Protein AF-A0A959ERU2-F1 (afdb_monomer_lite)

Secondary structure (DSSP, 8-state):
-HHHHHHHHHHHHHHHHHHHHHHHHHH-TTTTTTS-HHHHHHHTHHHHHHHHHHHHHHHHHHTT-HHHHHHHHHHHHHHHHHHHHHHHHHHHHHHHH----

Structure (mmCIF, N/CA/C/O backbone):
data_AF-A0A959ERU2-F1
#
_entry.id   AF-A0A959ERU2-F1
#
loop_
_atom_site.group_PDB
_atom_site.id
_atom_site.type_symbol
_atom_site.label_atom_id
_atom_site.label_alt_id
_atom_site.label_comp_id
_atom_site.label_asym_id
_atom_site.label_entity_id
_atom_site.label_seq_id
_atom_site.pdbx_PDB_ins_code
_atom_site.Cartn_x
_atom_site.Cartn_y
_atom_site.Cartn_z
_atom_site.occupancy
_atom_site.B_iso_or_equiv
_atom_site.auth_seq_id
_atom_site.auth_comp_id
_atom_site.auth_asym_id
_atom_site.auth_atom_id
_atom_site.pdbx_PDB_model_num
ATOM 1 N N . MET A 1 1 ? -21.432 0.354 8.672 1.00 57.78 1 MET A N 1
ATOM 2 C CA . MET A 1 1 ? -21.182 -0.779 7.749 1.00 57.78 1 MET A CA 1
ATOM 3 C C . MET A 1 1 ? -20.369 -0.376 6.517 1.00 57.78 1 MET A C 1
ATOM 5 O O . MET A 1 1 ? -19.264 -0.875 6.382 1.00 57.78 1 MET A O 1
ATOM 9 N N . LYS A 1 2 ? -20.820 0.559 5.660 1.00 63.19 2 LYS A N 1
ATOM 10 C CA . LYS A 1 2 ? -20.096 0.933 4.418 1.00 63.19 2 LYS A CA 1
ATOM 11 C C . LYS A 1 2 ? -18.643 1.397 4.637 1.00 63.19 2 LYS A C 1
ATOM 13 O O . LYS A 1 2 ? -17.743 0.878 3.993 1.00 63.19 2 LYS A O 1
ATOM 18 N N . ALA A 1 3 ? -18.397 2.290 5.602 1.00 70.38 3 ALA A N 1
ATOM 19 C CA . ALA A 1 3 ? -17.057 2.825 5.901 1.00 70.38 3 ALA A CA 1
ATOM 20 C C . ALA A 1 3 ? -16.030 1.762 6.337 1.00 70.38 3 ALA A C 1
ATOM 22 O O . ALA A 1 3 ? -14.830 1.941 6.152 1.00 70.38 3 ALA A O 1
ATOM 23 N N . THR A 1 4 ? -16.505 0.650 6.897 1.00 84.44 4 THR A N 1
ATOM 24 C CA . THR A 1 4 ? -15.667 -0.463 7.341 1.00 84.44 4 THR A CA 1
ATOM 25 C C . THR A 1 4 ? -15.183 -1.298 6.155 1.00 84.44 4 THR A C 1
ATOM 27 O O . THR A 1 4 ? -14.070 -1.805 6.198 1.00 84.44 4 THR A O 1
ATOM 30 N N . HIS A 1 5 ? -15.962 -1.418 5.076 1.00 87.88 5 HIS A N 1
ATOM 31 C CA . HIS A 1 5 ? -15.510 -2.104 3.859 1.00 87.88 5 HIS A CA 1
ATOM 32 C C . HIS A 1 5 ? -14.389 -1.330 3.159 1.00 87.88 5 HIS A C 1
ATOM 34 O O . HIS A 1 5 ? -13.394 -1.935 2.778 1.00 87.88 5 HIS A O 1
ATOM 40 N N . PHE A 1 6 ? -14.496 0.003 3.085 1.00 87.81 6 PHE A N 1
ATOM 41 C CA . PHE A 1 6 ? -13.435 0.858 2.531 1.00 87.81 6 PHE A CA 1
ATOM 42 C C . PHE A 1 6 ? -12.103 0.708 3.270 1.00 87.81 6 PHE A C 1
ATOM 44 O O . PHE A 1 6 ? -11.056 0.713 2.627 1.00 87.81 6 PHE A O 1
ATOM 51 N N . PHE A 1 7 ? -12.142 0.520 4.592 1.00 91.94 7 PHE A N 1
ATOM 52 C CA . PHE A 1 7 ? -10.947 0.246 5.388 1.00 91.94 7 PHE A CA 1
ATOM 53 C C . PHE A 1 7 ? -10.279 -1.066 4.968 1.00 91.94 7 PHE A C 1
ATOM 55 O O . PHE A 1 7 ? -9.083 -1.102 4.706 1.00 91.94 7 PHE A O 1
ATOM 62 N N . HIS A 1 8 ? -11.052 -2.155 4.895 1.00 93.00 8 HIS A N 1
ATOM 63 C CA . HIS A 1 8 ? -10.498 -3.470 4.566 1.00 93.00 8 HIS A CA 1
ATOM 64 C C . HIS A 1 8 ? -10.000 -3.532 3.122 1.00 93.00 8 HIS A C 1
ATOM 66 O O . HIS A 1 8 ? -8.971 -4.147 2.878 1.00 93.00 8 HIS A O 1
ATOM 72 N N . ILE A 1 9 ? -10.680 -2.866 2.182 1.00 91.88 9 ILE A N 1
ATOM 73 C CA . ILE A 1 9 ? -10.210 -2.774 0.795 1.00 91.88 9 ILE A CA 1
ATOM 74 C C . ILE A 1 9 ? -8.866 -2.042 0.736 1.00 91.88 9 ILE A C 1
ATOM 76 O O . ILE A 1 9 ? -7.929 -2.577 0.152 1.00 91.88 9 ILE A O 1
ATOM 80 N N . GLY A 1 10 ? -8.749 -0.874 1.381 1.00 91.75 10 GLY A N 1
ATOM 81 C CA . GLY A 1 10 ? -7.479 -0.143 1.453 1.00 91.75 10 GLY A CA 1
ATOM 82 C C . GLY A 1 10 ? -6.364 -0.998 2.060 1.00 91.75 10 GLY A C 1
ATOM 83 O O . GLY A 1 10 ? -5.298 -1.128 1.472 1.00 91.75 10 GLY A O 1
ATOM 84 N N . LEU A 1 11 ? -6.654 -1.690 3.167 1.00 94.38 11 LEU A N 1
ATOM 85 C CA . LEU A 1 11 ? -5.690 -2.570 3.828 1.00 94.38 11 LEU A CA 1
ATOM 86 C C . LEU A 1 11 ? -5.230 -3.729 2.928 1.00 94.38 11 LEU A C 1
ATOM 88 O O . LEU A 1 11 ? -4.054 -4.084 2.945 1.00 94.38 11 LEU A O 1
ATOM 92 N N . VAL A 1 12 ? -6.138 -4.328 2.151 1.00 94.75 12 VAL A N 1
ATOM 93 C CA . VAL A 1 12 ? -5.796 -5.391 1.193 1.00 94.75 12 VAL A CA 1
ATOM 94 C C . VAL A 1 12 ? -4.903 -4.845 0.083 1.00 94.75 12 VAL A C 1
ATOM 96 O O . VAL A 1 12 ? -3.891 -5.470 -0.228 1.00 94.75 12 VAL A O 1
ATOM 99 N N . VAL A 1 13 ? -5.235 -3.681 -0.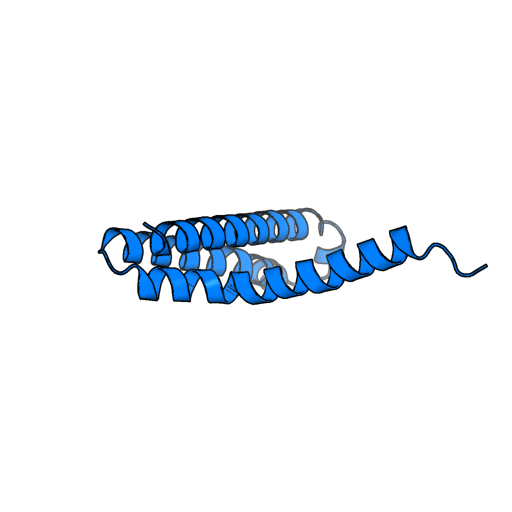484 1.00 93.50 13 VAL A N 1
ATOM 100 C CA . VAL A 1 13 ? -4.411 -3.040 -1.520 1.00 93.50 13 VAL A CA 1
ATOM 101 C C . VAL A 1 13 ? -3.011 -2.741 -0.982 1.00 93.50 13 VAL A C 1
ATOM 103 O O . VAL A 1 13 ? -2.032 -3.146 -1.605 1.00 93.50 13 VAL A O 1
ATOM 106 N N . ASP A 1 14 ? -2.898 -2.139 0.200 1.00 94.56 14 ASP A N 1
ATOM 107 C CA . ASP A 1 14 ? -1.602 -1.837 0.818 1.00 94.56 14 ASP A CA 1
ATOM 108 C C . ASP A 1 14 ? -0.804 -3.100 1.156 1.00 94.56 14 ASP A C 1
ATOM 110 O O . ASP A 1 14 ? 0.411 -3.137 0.967 1.00 94.56 14 ASP A O 1
ATOM 114 N N . SER A 1 15 ? -1.479 -4.175 1.575 1.00 95.06 15 SER A N 1
ATOM 115 C CA . SER A 1 15 ? -0.835 -5.477 1.794 1.00 95.06 15 SER A CA 1
ATOM 116 C C . S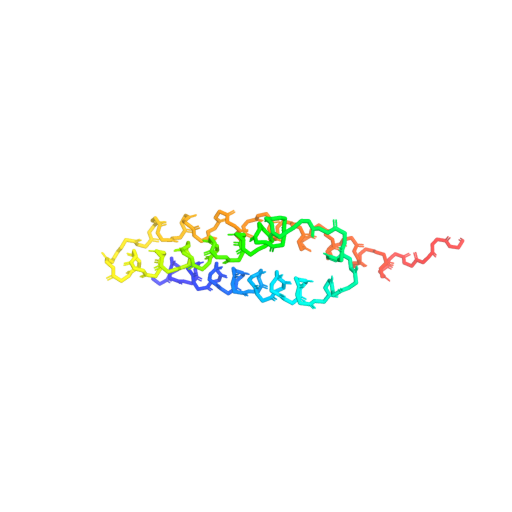ER A 1 15 ? -0.249 -6.041 0.497 1.00 95.06 15 SER A C 1
ATOM 118 O O . SER A 1 15 ? 0.862 -6.567 0.503 1.00 95.06 15 SER A O 1
ATOM 120 N N . LEU A 1 16 ? -0.962 -5.911 -0.627 1.00 94.25 16 LEU A N 1
ATOM 121 C CA . LEU A 1 16 ? -0.457 -6.326 -1.938 1.00 94.25 16 LEU A CA 1
ATOM 122 C C . LEU A 1 16 ? 0.734 -5.467 -2.375 1.00 94.25 16 LEU A C 1
ATOM 124 O O . LEU A 1 16 ? 1.729 -6.020 -2.841 1.00 94.25 16 LEU A O 1
ATOM 128 N N . ILE A 1 17 ? 0.671 -4.145 -2.181 1.00 93.44 17 ILE A N 1
ATOM 129 C CA . ILE A 1 17 ? 1.797 -3.235 -2.455 1.00 93.44 17 ILE A CA 1
ATOM 130 C C . ILE A 1 17 ? 3.018 -3.645 -1.626 1.00 93.44 17 ILE A C 1
ATOM 132 O O . ILE A 1 17 ? 4.122 -3.725 -2.163 1.00 93.44 17 ILE A O 1
ATOM 136 N N . LEU A 1 18 ? 2.826 -3.949 -0.340 1.00 95.19 18 LEU A N 1
ATOM 137 C CA . LEU A 1 18 ? 3.898 -4.379 0.551 1.00 95.19 18 LEU A CA 1
ATOM 138 C C . LEU A 1 18 ? 4.540 -5.686 0.073 1.00 95.19 18 LEU A C 1
ATOM 140 O O . LEU A 1 18 ? 5.763 -5.759 -0.035 1.00 95.19 18 LEU A O 1
ATOM 144 N N . ILE A 1 19 ? 3.726 -6.697 -0.243 1.00 95.06 19 ILE A N 1
ATOM 145 C CA . ILE A 1 19 ? 4.211 -7.993 -0.738 1.00 95.06 19 ILE A CA 1
ATOM 146 C C . ILE A 1 19 ? 4.995 -7.805 -2.038 1.00 95.06 19 ILE A C 1
ATOM 148 O O . ILE A 1 19 ? 6.101 -8.327 -2.156 1.00 95.06 19 ILE A O 1
ATOM 152 N N . LEU A 1 20 ? 4.462 -7.033 -2.990 1.00 92.06 20 LEU A N 1
ATOM 153 C CA . LEU A 1 20 ? 5.131 -6.757 -4.263 1.00 92.06 20 LEU A CA 1
ATOM 154 C C . LEU A 1 20 ? 6.436 -5.979 -4.069 1.00 92.06 20 LEU A C 1
ATOM 156 O O . LEU A 1 20 ? 7.437 -6.305 -4.702 1.00 92.06 20 LEU A O 1
ATOM 160 N N . GLY A 1 21 ? 6.450 -4.992 -3.171 1.00 91.38 21 GLY A N 1
ATOM 161 C CA . GLY A 1 21 ? 7.646 -4.222 -2.839 1.00 91.38 21 GLY A CA 1
ATOM 162 C C . GLY A 1 21 ? 8.747 -5.102 -2.250 1.00 91.38 21 GLY A C 1
ATOM 163 O O . GLY A 1 21 ? 9.884 -5.059 -2.715 1.00 91.38 21 GLY A O 1
ATOM 164 N N . ILE A 1 22 ? 8.405 -5.957 -1.283 1.00 92.88 22 ILE A N 1
ATOM 165 C CA . ILE A 1 22 ? 9.347 -6.916 -0.690 1.00 92.88 22 ILE A CA 1
ATOM 166 C C . ILE A 1 22 ? 9.827 -7.918 -1.744 1.00 92.88 22 ILE A C 1
ATOM 168 O O . ILE A 1 22 ? 11.030 -8.135 -1.870 1.00 92.88 22 ILE A O 1
ATOM 172 N N . ALA A 1 23 ? 8.920 -8.500 -2.531 1.00 91.06 23 ALA A N 1
ATOM 173 C CA . ALA A 1 23 ? 9.277 -9.459 -3.573 1.00 91.06 23 ALA A CA 1
ATOM 174 C C . ALA A 1 23 ? 10.218 -8.838 -4.617 1.00 91.06 23 ALA A C 1
ATOM 176 O O . ALA A 1 23 ? 11.194 -9.473 -5.017 1.00 91.06 23 ALA A O 1
ATOM 177 N N . GLY A 1 24 ? 9.971 -7.585 -5.010 1.00 89.44 24 GLY A N 1
ATOM 178 C CA . GLY A 1 24 ? 10.837 -6.825 -5.907 1.00 89.44 24 GLY A CA 1
ATOM 179 C C . GLY A 1 24 ? 12.237 -6.630 -5.328 1.00 89.44 24 GLY A C 1
ATOM 180 O O . GLY A 1 24 ? 13.217 -6.955 -5.992 1.00 89.44 24 GLY A O 1
ATOM 181 N N . ILE A 1 25 ? 12.339 -6.195 -4.068 1.00 89.00 25 ILE A N 1
ATOM 182 C CA . ILE A 1 25 ? 13.633 -6.022 -3.384 1.00 89.00 25 ILE A CA 1
ATOM 183 C C . ILE A 1 25 ? 14.399 -7.348 -3.308 1.00 89.00 25 ILE A C 1
ATOM 185 O O . ILE A 1 25 ? 15.591 -7.384 -3.610 1.00 89.00 25 ILE A O 1
ATOM 189 N N . LEU A 1 26 ? 13.725 -8.444 -2.947 1.00 88.12 26 LEU A N 1
ATOM 190 C CA . LEU A 1 26 ? 14.340 -9.773 -2.863 1.00 88.12 26 LEU A CA 1
ATOM 191 C C . LEU A 1 26 ? 14.775 -10.310 -4.236 1.00 88.12 26 LEU A C 1
ATOM 193 O O . LEU A 1 26 ? 15.774 -11.020 -4.327 1.00 88.12 26 LEU A O 1
ATOM 197 N N . SER A 1 27 ? 14.058 -9.950 -5.302 1.00 86.56 27 SER A N 1
ATOM 198 C CA . SER A 1 27 ? 14.372 -10.371 -6.674 1.00 86.56 27 SER A CA 1
ATOM 199 C C . SER A 1 27 ? 15.515 -9.567 -7.307 1.00 86.56 27 SER A C 1
ATOM 201 O O . SER A 1 27 ? 16.098 -10.004 -8.295 1.00 86.56 27 SER A O 1
ATOM 203 N N . MET A 1 28 ? 15.883 -8.408 -6.748 1.00 80.56 28 MET A N 1
ATOM 204 C CA . MET A 1 28 ? 16.949 -7.529 -7.258 1.00 80.56 28 MET A CA 1
ATOM 205 C C . MET A 1 28 ? 18.376 -7.999 -6.905 1.00 80.56 28 MET A C 1
ATOM 207 O O . MET A 1 28 ? 19.297 -7.181 -6.851 1.00 80.56 28 MET A O 1
ATOM 211 N N . SER A 1 29 ? 18.594 -9.300 -6.686 1.00 64.62 29 SER A N 1
ATOM 212 C CA . SER A 1 29 ? 19.858 -9.843 -6.162 1.00 64.62 29 SER A CA 1
ATOM 213 C C . SER A 1 29 ? 21.099 -9.446 -6.974 1.00 64.62 29 SER A C 1
ATOM 215 O O . SER A 1 29 ? 22.145 -9.222 -6.379 1.00 64.62 29 SER A O 1
ATOM 217 N N . SER A 1 30 ? 20.980 -9.285 -8.296 1.00 62.97 30 SER A N 1
ATOM 218 C CA . SER A 1 30 ? 22.062 -8.809 -9.175 1.00 62.97 30 SER A CA 1
ATOM 219 C C . SER A 1 30 ? 22.083 -7.285 -9.362 1.00 62.97 30 SER A C 1
ATOM 221 O O . SER A 1 30 ? 23.145 -6.675 -9.440 1.00 62.97 30 SER A O 1
ATOM 223 N N . ALA A 1 31 ? 20.919 -6.630 -9.392 1.00 65.31 31 ALA A N 1
ATOM 224 C CA . ALA A 1 31 ? 20.812 -5.182 -9.603 1.00 65.31 31 ALA A CA 1
ATOM 225 C C . ALA A 1 31 ? 21.287 -4.359 -8.389 1.00 65.31 31 ALA A C 1
ATOM 227 O O . ALA A 1 31 ? 21.684 -3.202 -8.532 1.00 65.31 31 ALA A O 1
ATOM 228 N N . ALA A 1 32 ? 21.263 -4.947 -7.191 1.00 65.75 32 ALA A N 1
ATOM 229 C CA . ALA A 1 32 ? 21.692 -4.291 -5.960 1.00 65.75 32 ALA A CA 1
ATOM 230 C C . ALA A 1 32 ? 23.210 -4.382 -5.699 1.00 65.75 32 ALA A C 1
ATOM 232 O O . ALA A 1 32 ? 23.686 -3.780 -4.734 1.00 65.75 32 ALA A O 1
ATOM 233 N N . GLU A 1 33 ? 23.990 -5.104 -6.514 1.00 71.75 33 GLU A N 1
ATOM 234 C CA . GLU A 1 33 ? 25.439 -5.276 -6.301 1.00 71.75 33 GLU A CA 1
ATOM 235 C C . GLU A 1 33 ? 26.220 -3.958 -6.402 1.00 71.75 33 GLU A C 1
ATOM 237 O O . GLU A 1 33 ? 27.173 -3.757 -5.652 1.00 71.75 33 GLU A O 1
ATOM 242 N N . GLY A 1 34 ? 25.762 -3.022 -7.239 1.00 78.25 34 GLY A N 1
ATOM 243 C CA . GLY A 1 34 ? 26.360 -1.689 -7.381 1.00 78.25 34 GLY A CA 1
ATOM 244 C C . GLY A 1 34 ? 25.939 -0.670 -6.315 1.00 78.25 34 GLY A C 1
ATOM 245 O O . GLY A 1 34 ? 26.435 0.456 -6.316 1.00 78.25 34 GLY A O 1
ATOM 246 N N . LEU A 1 35 ? 25.018 -1.023 -5.411 1.00 83.50 35 LEU A N 1
ATOM 247 C CA . LEU A 1 35 ? 24.530 -0.097 -4.392 1.00 83.50 35 LEU A CA 1
ATOM 248 C C . LEU A 1 35 ? 25.440 -0.086 -3.165 1.00 83.50 35 LEU A C 1
ATOM 250 O O . LEU A 1 35 ? 25.830 -1.131 -2.634 1.00 83.50 35 LEU A O 1
ATOM 254 N N . SER A 1 36 ? 25.696 1.118 -2.653 1.00 87.62 36 SER A N 1
ATOM 255 C CA . SER A 1 36 ? 26.329 1.294 -1.349 1.00 87.62 36 SER A CA 1
ATOM 256 C C . SER A 1 36 ? 25.489 0.630 -0.242 1.00 87.62 36 SER A C 1
ATOM 258 O O . SER A 1 36 ? 24.276 0.449 -0.403 1.00 87.62 36 SER A O 1
ATOM 260 N N . PRO A 1 37 ? 26.089 0.296 0.916 1.00 83.44 37 PRO A N 1
ATOM 261 C CA . PRO A 1 37 ? 25.346 -0.248 2.055 1.00 83.44 37 PRO A CA 1
ATOM 262 C C . PRO A 1 37 ? 24.143 0.618 2.454 1.00 83.44 37 PRO A C 1
ATOM 264 O O . PRO A 1 37 ? 23.075 0.092 2.757 1.00 83.44 37 PRO A O 1
ATOM 267 N N . LEU A 1 38 ? 24.291 1.945 2.366 1.00 86.44 38 LEU A N 1
ATOM 268 C CA . LEU A 1 38 ? 23.206 2.897 2.596 1.00 86.44 38 LEU A CA 1
ATOM 269 C C . LEU A 1 38 ? 22.105 2.775 1.531 1.00 86.44 38 LEU A C 1
ATOM 271 O O . LEU A 1 38 ? 20.930 2.714 1.876 1.00 86.44 38 LEU A O 1
ATOM 275 N N . GLY A 1 39 ? 22.468 2.671 0.248 1.00 84.19 39 GLY A N 1
ATOM 276 C CA . GLY A 1 39 ? 21.503 2.481 -0.840 1.00 84.19 39 GLY A CA 1
ATOM 277 C C . GLY A 1 39 ? 20.664 1.211 -0.668 1.00 84.19 39 GLY A C 1
ATOM 278 O O . GLY A 1 39 ? 19.450 1.245 -0.853 1.00 84.19 39 GLY A O 1
ATOM 279 N N . LYS A 1 40 ? 21.282 0.114 -0.213 1.00 82.69 40 LYS A N 1
ATOM 280 C CA . LYS A 1 40 ? 20.575 -1.139 0.106 1.00 82.69 40 LYS A CA 1
ATOM 281 C C . LYS A 1 40 ? 19.595 -0.978 1.271 1.00 82.69 40 LYS A C 1
ATOM 283 O O . LYS A 1 40 ? 18.509 -1.546 1.230 1.00 82.69 40 LYS A O 1
ATOM 288 N N . GLN A 1 41 ? 19.945 -0.192 2.290 1.00 85.38 41 GLN A N 1
ATOM 289 C CA . GLN A 1 41 ? 19.043 0.109 3.408 1.00 85.38 41 GLN A CA 1
ATOM 290 C C . GLN A 1 41 ? 17.872 0.999 2.981 1.00 85.38 41 GLN A C 1
ATOM 292 O O . GLN A 1 41 ? 16.742 0.771 3.409 1.00 85.38 41 GLN A O 1
ATOM 297 N N . MET A 1 42 ? 18.113 1.970 2.097 1.00 87.88 42 MET A N 1
ATOM 298 C CA . MET A 1 42 ? 17.062 2.858 1.595 1.00 87.88 42 MET A CA 1
ATOM 299 C C . MET A 1 42 ? 15.971 2.110 0.816 1.00 87.88 42 MET A C 1
ATOM 301 O O . MET A 1 42 ? 14.819 2.536 0.855 1.00 87.88 42 MET A O 1
ATOM 305 N N . LEU A 1 43 ? 16.281 0.968 0.185 1.00 88.06 43 LEU A N 1
ATOM 306 C CA . LEU A 1 43 ? 15.272 0.118 -0.468 1.00 88.06 43 LEU A CA 1
ATOM 307 C C . LEU A 1 43 ? 14.200 -0.383 0.513 1.00 88.06 43 LEU A C 1
ATOM 309 O O . LEU A 1 43 ? 13.029 -0.482 0.155 1.00 88.06 43 LEU A O 1
ATOM 313 N N . TRP A 1 44 ? 14.575 -0.645 1.766 1.00 89.69 44 TRP A N 1
ATOM 314 C CA . TRP A 1 44 ? 13.659 -1.130 2.802 1.00 89.69 44 TRP A CA 1
ATOM 315 C C . TRP A 1 44 ? 12.839 -0.025 3.469 1.00 89.69 44 TRP A C 1
ATOM 317 O O . TRP A 1 44 ? 11.884 -0.323 4.189 1.00 89.69 44 TRP A O 1
ATOM 327 N N . LEU A 1 45 ? 13.162 1.244 3.206 1.00 91.50 45 LEU A N 1
ATOM 328 C CA . LEU A 1 45 ? 12.479 2.381 3.816 1.00 91.50 45 LEU A CA 1
ATOM 329 C C . LEU A 1 45 ? 11.010 2.455 3.393 1.00 91.50 45 LEU A C 1
ATOM 331 O O . LEU A 1 45 ? 10.145 2.695 4.232 1.00 91.50 45 LEU A O 1
ATOM 335 N N . PHE A 1 46 ? 10.716 2.200 2.115 1.00 88.25 46 PHE A N 1
ATOM 336 C CA . PHE A 1 46 ? 9.342 2.215 1.615 1.00 88.25 46 PHE A CA 1
ATOM 337 C C . PHE A 1 46 ? 8.478 1.089 2.223 1.00 88.25 46 PHE A C 1
ATOM 339 O O . PHE A 1 46 ? 7.447 1.416 2.817 1.00 88.25 46 PHE A O 1
ATOM 346 N N . PRO A 1 47 ? 8.882 -0.202 2.189 1.00 92.06 47 PRO A N 1
ATOM 347 C CA . PRO A 1 47 ? 8.161 -1.265 2.894 1.00 92.06 47 PRO A CA 1
ATOM 348 C C . PRO A 1 47 ? 7.968 -0.984 4.388 1.00 92.06 47 PRO A C 1
ATOM 350 O O . PRO A 1 47 ? 6.873 -1.174 4.912 1.00 92.06 47 PRO A O 1
ATOM 353 N N . ALA A 1 48 ? 9.007 -0.495 5.074 1.00 93.88 48 ALA A N 1
ATOM 354 C CA . ALA A 1 48 ? 8.926 -0.186 6.500 1.00 93.88 48 ALA A CA 1
ATOM 355 C C . ALA A 1 48 ? 7.910 0.929 6.789 1.00 93.88 48 ALA A C 1
ATOM 357 O O . ALA A 1 48 ? 7.086 0.798 7.696 1.00 93.88 48 ALA A O 1
ATOM 358 N N . LEU A 1 49 ? 7.923 2.003 5.994 1.00 93.38 49 LEU A N 1
ATOM 359 C CA . LEU A 1 49 ? 6.959 3.093 6.117 1.00 93.38 49 LEU A CA 1
ATOM 360 C C . LEU A 1 49 ? 5.525 2.605 5.878 1.00 93.38 49 LEU A C 1
ATOM 362 O O . LEU A 1 49 ? 4.619 2.987 6.618 1.00 93.38 49 LEU A O 1
ATOM 366 N N . LEU A 1 50 ? 5.319 1.730 4.893 1.00 93.88 50 LEU A N 1
ATOM 367 C CA . LEU A 1 50 ? 4.001 1.181 4.587 1.00 93.88 50 LEU A CA 1
ATOM 368 C C . LEU A 1 50 ? 3.456 0.329 5.746 1.00 93.88 50 LEU A C 1
ATOM 370 O O . LEU A 1 50 ? 2.299 0.491 6.133 1.00 93.88 50 LEU A O 1
ATOM 374 N N . VAL A 1 51 ? 4.303 -0.489 6.380 1.00 96.38 51 VAL A N 1
ATOM 375 C CA . VAL A 1 51 ? 3.940 -1.239 7.597 1.00 96.38 51 VAL A CA 1
ATOM 376 C C . VAL A 1 51 ? 3.525 -0.296 8.732 1.00 96.38 51 VAL A C 1
ATOM 378 O O . VAL A 1 51 ? 2.524 -0.549 9.407 1.00 96.38 51 VAL A O 1
ATOM 381 N N . LEU A 1 52 ? 4.247 0.813 8.929 1.00 96.00 52 LEU A N 1
ATOM 382 C CA . LEU A 1 52 ? 3.902 1.813 9.946 1.00 96.00 52 LEU A CA 1
ATOM 383 C C . LEU A 1 52 ? 2.552 2.486 9.664 1.00 96.00 52 LEU A C 1
ATOM 385 O O . LEU A 1 52 ? 1.743 2.633 10.581 1.00 96.00 52 LEU A O 1
ATOM 389 N N . ILE A 1 53 ? 2.286 2.851 8.408 1.00 95.06 53 ILE A N 1
ATOM 390 C CA . ILE A 1 53 ? 1.010 3.436 7.968 1.00 95.06 53 ILE A CA 1
ATOM 391 C C . ILE A 1 53 ? -0.145 2.466 8.245 1.00 95.06 53 ILE A C 1
ATOM 393 O O . ILE A 1 53 ? -1.137 2.850 8.871 1.00 95.06 53 ILE A O 1
ATOM 397 N N . MET A 1 54 ? -0.000 1.197 7.853 1.00 95.75 54 MET A N 1
ATOM 398 C CA . MET A 1 54 ? -1.013 0.162 8.086 1.00 95.75 54 MET A CA 1
ATOM 399 C C . MET A 1 54 ? -1.261 -0.063 9.584 1.00 95.75 54 MET A C 1
ATOM 401 O O . MET A 1 54 ? -2.413 -0.111 10.025 1.00 95.75 54 MET A O 1
ATOM 405 N N . GLY A 1 55 ? -0.198 -0.143 10.391 1.00 96.19 55 GLY A N 1
ATOM 406 C CA . GLY A 1 55 ? -0.299 -0.292 11.844 1.00 96.19 55 GLY A CA 1
ATOM 407 C C . GLY A 1 55 ? -1.007 0.891 12.512 1.00 96.19 55 GLY A C 1
ATOM 408 O O . GLY A 1 55 ? -1.922 0.699 13.319 1.00 96.19 55 GLY A O 1
ATOM 409 N N . ALA A 1 56 ? -0.653 2.119 12.126 1.00 95.81 56 ALA A N 1
ATOM 410 C CA . ALA A 1 56 ? -1.302 3.332 12.615 1.00 95.81 56 ALA A CA 1
ATOM 411 C C . ALA A 1 56 ? -2.787 3.395 12.213 1.00 95.81 56 ALA A C 1
ATOM 413 O O . ALA A 1 56 ? -3.634 3.764 13.031 1.00 95.81 56 ALA A O 1
ATOM 414 N N . ALA A 1 57 ? -3.135 2.974 10.996 1.00 94.38 57 ALA A N 1
ATOM 415 C CA . ALA A 1 57 ? -4.523 2.915 10.548 1.00 94.38 57 ALA A CA 1
ATOM 416 C C . ALA A 1 57 ? -5.351 1.900 11.354 1.00 94.38 57 ALA A C 1
ATOM 418 O O . ALA A 1 57 ? -6.486 2.195 11.740 1.00 94.38 57 ALA A O 1
ATOM 419 N N . ILE A 1 58 ? -4.781 0.733 11.670 1.00 95.69 58 ILE A N 1
ATOM 420 C CA . ILE A 1 58 ? -5.420 -0.269 12.538 1.00 95.69 58 ILE A CA 1
ATOM 421 C C . ILE A 1 58 ? -5.635 0.299 13.947 1.00 95.69 58 ILE A C 1
ATOM 423 O O . ILE A 1 58 ? -6.736 0.183 14.490 1.00 95.69 58 ILE A O 1
ATOM 427 N N . ALA A 1 59 ? -4.632 0.972 14.519 1.00 95.69 59 ALA A N 1
ATOM 428 C CA . ALA A 1 59 ? -4.755 1.613 15.828 1.00 95.69 59 ALA A CA 1
ATOM 429 C C . ALA A 1 59 ? -5.859 2.688 15.843 1.00 95.69 59 ALA A C 1
ATOM 431 O O . ALA A 1 59 ? -6.687 2.720 16.757 1.00 95.69 59 ALA A O 1
ATOM 432 N N . LEU A 1 60 ? -5.934 3.523 14.801 1.00 94.44 60 LEU A N 1
ATOM 433 C CA . LEU A 1 60 ? -6.984 4.534 14.645 1.00 94.44 60 LEU A CA 1
ATOM 434 C C . LEU A 1 60 ? -8.378 3.910 14.522 1.00 94.44 60 LEU A C 1
ATOM 436 O O . LEU A 1 60 ? -9.317 4.390 15.162 1.00 94.44 60 LEU A O 1
ATOM 440 N N . LYS A 1 61 ? -8.519 2.823 13.753 1.00 92.50 61 LYS A N 1
ATOM 441 C CA . LYS A 1 61 ? -9.777 2.070 13.654 1.00 92.50 61 LYS A CA 1
ATOM 442 C C . LYS A 1 61 ? -10.198 1.519 15.018 1.00 92.50 61 LYS A C 1
ATOM 444 O O . LYS A 1 61 ? -11.365 1.664 15.380 1.00 92.50 61 LYS A O 1
ATOM 449 N N . ASN A 1 62 ? -9.270 0.932 15.774 1.00 93.25 62 ASN A N 1
ATOM 450 C CA . ASN A 1 62 ? -9.545 0.382 17.106 1.00 93.25 62 ASN A CA 1
ATOM 451 C C . ASN A 1 62 ? -9.948 1.471 18.112 1.00 93.25 62 ASN A C 1
ATOM 453 O O . ASN A 1 62 ? -10.781 1.228 18.978 1.00 93.25 62 ASN A O 1
ATOM 457 N N . ALA A 1 63 ? -9.435 2.693 17.948 1.00 94.19 63 ALA A N 1
ATOM 458 C CA . ALA A 1 63 ? -9.854 3.870 18.710 1.00 94.19 63 ALA A CA 1
ATOM 459 C C . ALA A 1 63 ? -11.191 4.487 18.230 1.00 94.19 63 ALA A C 1
ATOM 461 O O . ALA A 1 63 ? -11.550 5.584 18.656 1.00 94.19 63 ALA A O 1
ATOM 462 N N . GLY A 1 64 ? -11.908 3.843 17.300 1.00 92.25 64 GLY A N 1
ATOM 463 C CA . GLY A 1 64 ? -13.172 4.334 16.740 1.00 92.25 64 GLY A CA 1
ATOM 464 C C . GLY A 1 64 ? -13.023 5.442 15.688 1.00 92.25 64 GLY A C 1
ATOM 465 O O . GLY A 1 64 ? -14.020 5.925 15.148 1.00 92.25 64 GLY A O 1
ATOM 466 N N . LYS A 1 65 ? -11.793 5.835 15.335 1.00 92.38 65 LYS A N 1
ATOM 467 C CA . LYS A 1 65 ? -11.503 6.905 14.370 1.00 92.38 65 LYS A CA 1
ATOM 468 C C . LYS A 1 65 ? -11.421 6.354 12.940 1.00 92.38 65 LYS A C 1
ATOM 470 O O . LYS A 1 65 ? -10.364 6.347 12.313 1.00 92.38 65 LYS A O 1
ATOM 475 N N . LEU A 1 66 ? -12.558 5.905 12.404 1.00 90.81 66 LEU A N 1
ATOM 476 C CA . LEU A 1 66 ? -12.647 5.270 11.077 1.00 90.81 66 LEU A CA 1
ATOM 477 C C . LEU A 1 66 ? -12.287 6.192 9.900 1.00 90.81 66 LEU A C 1
ATOM 479 O O . LEU A 1 66 ? -11.656 5.741 8.950 1.00 90.81 66 LEU A O 1
ATOM 483 N N . LEU A 1 67 ? -12.677 7.470 9.944 1.00 90.50 67 LEU A N 1
ATOM 484 C CA . LEU A 1 67 ? -12.383 8.422 8.867 1.00 90.50 67 LEU A CA 1
ATOM 485 C C . LEU A 1 67 ? -10.872 8.640 8.661 1.00 90.50 67 LEU A C 1
ATOM 487 O O . LEU A 1 67 ? -10.407 8.412 7.545 1.00 90.50 67 LEU A O 1
ATOM 491 N N . PRO A 1 68 ? -10.082 9.023 9.685 1.00 91.12 68 PRO A N 1
ATOM 492 C CA . PRO A 1 68 ? -8.642 9.191 9.505 1.00 91.12 68 PRO A CA 1
ATOM 493 C C . PRO A 1 68 ? -7.930 7.864 9.228 1.00 91.12 68 PRO A C 1
ATOM 495 O O . PRO A 1 68 ? -6.970 7.859 8.469 1.00 91.12 68 PRO A O 1
ATOM 498 N N . ALA A 1 69 ? -8.417 6.738 9.766 1.00 92.25 69 ALA A N 1
ATOM 499 C CA . ALA A 1 69 ? -7.895 5.415 9.426 1.00 92.25 69 ALA A CA 1
ATOM 500 C C . ALA A 1 69 ? -8.042 5.110 7.925 1.00 92.25 69 ALA A C 1
ATOM 502 O O . ALA A 1 69 ? -7.109 4.614 7.300 1.00 92.25 69 ALA A O 1
ATOM 503 N N . ASN A 1 70 ? -9.191 5.457 7.335 1.00 90.44 70 ASN A N 1
ATOM 504 C CA . ASN A 1 70 ? -9.408 5.328 5.897 1.00 90.44 70 ASN A CA 1
ATOM 505 C C . ASN A 1 70 ? -8.508 6.279 5.106 1.00 90.44 70 ASN A C 1
ATOM 507 O O . ASN A 1 70 ? -7.816 5.826 4.205 1.00 90.44 70 ASN A O 1
ATOM 511 N N . ILE A 1 71 ? -8.466 7.569 5.448 1.00 91.75 71 ILE A N 1
ATOM 512 C CA . ILE A 1 71 ? -7.597 8.531 4.746 1.00 91.75 71 ILE A CA 1
ATOM 513 C C . ILE A 1 71 ? -6.150 8.027 4.726 1.00 91.75 71 ILE A C 1
ATOM 515 O O . ILE A 1 71 ? -5.510 8.055 3.681 1.00 91.75 71 ILE A O 1
ATOM 519 N N . LEU A 1 72 ? -5.669 7.502 5.853 1.00 93.75 72 LEU A N 1
ATOM 520 C CA . LEU A 1 72 ? -4.301 7.025 5.994 1.00 93.75 72 LEU A CA 1
ATOM 521 C C . LEU A 1 72 ? -3.967 5.839 5.069 1.00 93.75 72 LEU A C 1
ATOM 523 O O . LEU A 1 72 ? -2.909 5.858 4.450 1.00 93.75 72 LEU A O 1
ATOM 527 N N . LEU A 1 73 ? -4.867 4.857 4.932 1.00 93.50 73 LEU A N 1
ATOM 528 C CA . LEU A 1 73 ? -4.685 3.715 4.015 1.00 93.50 73 LEU A CA 1
ATOM 529 C C . LEU A 1 73 ? -4.859 4.105 2.543 1.00 93.50 73 LEU A C 1
ATOM 531 O O . LEU A 1 73 ? -4.214 3.569 1.651 1.00 93.50 73 LEU A O 1
ATOM 535 N N . TRP A 1 74 ? -5.743 5.057 2.254 1.00 92.12 74 TRP A N 1
ATOM 536 C CA . TRP A 1 74 ? -6.029 5.413 0.867 1.00 92.12 74 TRP A CA 1
ATOM 537 C C . TRP A 1 74 ? -4.948 6.302 0.231 1.00 92.12 74 TRP A C 1
ATOM 539 O O . TRP A 1 74 ? -4.878 6.362 -0.993 1.00 92.12 74 TRP A O 1
ATOM 549 N N . ILE A 1 75 ? -4.060 6.926 1.016 1.00 90.50 75 ILE A N 1
ATOM 550 C CA . ILE A 1 75 ? -2.898 7.670 0.493 1.00 90.50 75 ILE A CA 1
ATOM 551 C C . ILE A 1 75 ? -1.992 6.771 -0.377 1.00 90.50 75 ILE A C 1
ATOM 553 O O . ILE A 1 75 ? -1.783 7.119 -1.540 1.00 90.50 75 ILE A O 1
ATOM 557 N N . PRO A 1 76 ? -1.469 5.632 0.120 1.00 87.06 76 PRO A N 1
ATOM 558 C CA . PRO A 1 76 ? -0.697 4.699 -0.70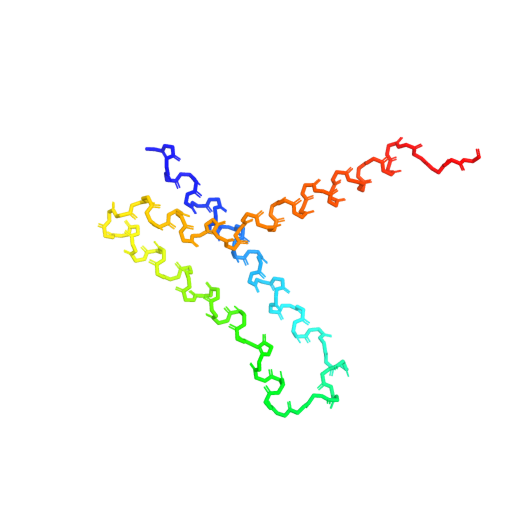5 1.00 87.06 76 PRO A CA 1
ATOM 559 C C . PRO A 1 76 ? -1.559 3.880 -1.682 1.00 87.06 76 PRO A C 1
ATOM 561 O O . PRO A 1 76 ? -1.116 3.618 -2.803 1.00 87.06 76 PRO A O 1
ATOM 564 N N . ALA A 1 77 ? -2.793 3.515 -1.314 1.00 86.31 77 ALA A N 1
ATOM 565 C CA . ALA A 1 77 ? -3.632 2.657 -2.153 1.00 86.31 77 ALA A CA 1
ATOM 566 C C . ALA A 1 77 ? -4.158 3.341 -3.433 1.00 86.31 77 ALA A C 1
ATOM 568 O O . ALA A 1 77 ? -4.302 2.678 -4.466 1.00 86.31 77 ALA A O 1
ATOM 569 N N . LEU A 1 78 ? -4.454 4.650 -3.399 1.00 88.81 78 LEU A N 1
ATOM 570 C CA . LEU A 1 78 ? -5.042 5.366 -4.544 1.00 88.81 78 LEU A CA 1
ATOM 571 C C . LEU A 1 78 ? -4.137 5.364 -5.789 1.00 88.81 78 LEU A C 1
ATOM 573 O O . LEU A 1 78 ? -4.622 4.951 -6.846 1.00 88.81 78 LEU A O 1
ATOM 577 N N . PRO A 1 79 ? -2.851 5.767 -5.715 1.00 87.94 79 PRO A N 1
ATOM 578 C CA . PRO A 1 79 ? -1.957 5.720 -6.872 1.00 87.94 79 PRO A CA 1
ATOM 579 C C . PRO A 1 79 ? -1.856 4.323 -7.489 1.00 87.94 79 PRO A C 1
ATOM 5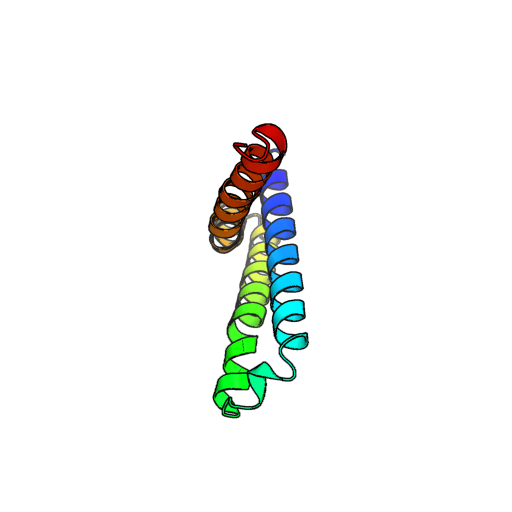81 O O . PRO A 1 79 ? -1.860 4.187 -8.713 1.00 87.94 79 PRO A O 1
ATOM 584 N N . MET A 1 80 ? -1.820 3.280 -6.654 1.00 87.25 80 MET A N 1
ATOM 585 C CA . MET A 1 80 ? -1.746 1.899 -7.126 1.00 87.25 80 MET A CA 1
ATOM 586 C C . MET A 1 80 ? -3.017 1.485 -7.865 1.00 87.25 80 MET A C 1
ATOM 588 O O . MET A 1 80 ? -2.935 0.924 -8.954 1.00 87.25 80 MET A O 1
ATOM 592 N N . LEU A 1 81 ? -4.195 1.795 -7.320 1.00 85.62 81 LEU A N 1
ATOM 593 C CA . LEU A 1 81 ? -5.465 1.502 -7.985 1.00 85.62 81 LEU A CA 1
ATOM 594 C C . LEU A 1 81 ? -5.590 2.222 -9.327 1.00 85.62 81 LEU A C 1
ATOM 596 O O . LEU A 1 81 ? -5.994 1.605 -10.309 1.00 85.62 81 LEU A O 1
ATOM 600 N N . VAL A 1 82 ? -5.198 3.496 -9.392 1.00 90.50 82 VAL A N 1
ATOM 601 C CA . VAL A 1 82 ? -5.170 4.249 -10.654 1.00 90.50 82 VAL A CA 1
ATOM 602 C C . VAL A 1 82 ? -4.223 3.584 -11.654 1.00 90.50 82 VAL A C 1
ATOM 604 O O . VAL A 1 82 ? -4.604 3.373 -12.802 1.00 90.50 82 VAL A O 1
ATOM 607 N N . SER A 1 83 ? -3.028 3.186 -11.216 1.00 86.62 83 SER A N 1
ATOM 608 C CA . SER A 1 83 ? -2.057 2.476 -12.055 1.00 86.62 83 SER A CA 1
ATOM 609 C C . SER A 1 83 ? -2.617 1.151 -12.588 1.00 86.62 83 SER A C 1
ATOM 611 O O . SER A 1 83 ? -2.559 0.898 -13.790 1.00 86.62 83 SER A O 1
ATOM 613 N N . ILE A 1 84 ? -3.236 0.336 -11.728 1.00 86.31 84 ILE A N 1
ATOM 614 C CA . ILE A 1 84 ? -3.864 -0.936 -12.116 1.00 86.31 84 ILE A CA 1
ATOM 615 C C . ILE A 1 84 ? -4.982 -0.706 -13.133 1.00 86.31 84 ILE A C 1
ATOM 617 O O . ILE A 1 84 ? -5.071 -1.441 -14.111 1.00 86.31 84 ILE A O 1
ATOM 621 N N . LEU A 1 85 ? -5.829 0.305 -12.931 1.00 89.69 85 LEU A N 1
ATOM 622 C CA . LEU A 1 85 ? -6.921 0.609 -13.856 1.00 89.69 85 LEU A CA 1
ATOM 623 C C . LEU A 1 85 ? -6.398 1.081 -15.216 1.00 89.69 85 LEU A C 1
ATOM 625 O O . LEU A 1 85 ? -6.913 0.648 -16.244 1.00 89.69 85 LEU A O 1
ATOM 629 N N . LEU A 1 86 ? -5.363 1.924 -15.229 1.00 90.88 86 LEU A N 1
ATOM 630 C CA . LEU A 1 86 ? -4.750 2.415 -16.462 1.00 90.88 86 LEU A CA 1
ATOM 631 C C . LEU A 1 86 ? -4.064 1.285 -17.236 1.00 90.88 86 LEU A C 1
ATOM 633 O O . LEU A 1 86 ? -4.386 1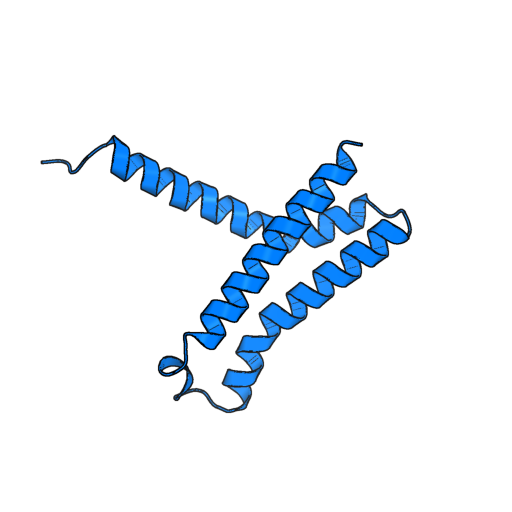.054 -18.400 1.00 90.88 86 LEU A O 1
ATOM 637 N N . TRP A 1 87 ? -3.152 0.553 -16.594 1.00 89.25 87 TRP A N 1
ATOM 638 C CA . TRP A 1 87 ? -2.382 -0.503 -17.254 1.00 89.25 87 TRP A CA 1
ATOM 639 C C . TRP A 1 87 ? -3.211 -1.752 -17.531 1.00 89.25 87 TRP A C 1
ATOM 641 O O . TRP A 1 87 ? -3.100 -2.329 -18.609 1.00 89.25 87 TRP A O 1
ATOM 651 N N . GLY A 1 88 ? -4.071 -2.152 -16.596 1.00 88.06 88 GLY A N 1
ATOM 652 C CA . GLY A 1 88 ? -4.998 -3.263 -16.785 1.00 88.06 88 GLY A CA 1
ATOM 653 C C . GLY A 1 88 ? -6.025 -2.965 -17.875 1.00 88.06 88 GLY A C 1
ATOM 654 O O . GLY A 1 88 ? -6.279 -3.818 -18.722 1.00 88.06 88 GLY A O 1
ATOM 655 N N . GLY A 1 89 ? -6.559 -1.739 -17.912 1.00 88.06 89 GLY A N 1
ATOM 656 C CA . GLY A 1 89 ? -7.448 -1.286 -18.981 1.00 88.06 89 GLY A CA 1
ATOM 657 C C . GLY A 1 89 ? -6.755 -1.275 -20.343 1.00 88.06 89 GLY A C 1
ATOM 658 O O . GLY A 1 89 ? -7.295 -1.807 -21.309 1.00 88.06 89 GLY A O 1
ATOM 659 N N . LEU A 1 90 ? -5.532 -0.745 -20.416 1.00 88.94 90 LEU A N 1
ATOM 660 C CA . LEU A 1 90 ? -4.741 -0.737 -21.645 1.00 88.94 90 LEU A CA 1
ATOM 661 C C . LEU A 1 90 ? -4.405 -2.157 -22.129 1.00 88.94 90 LEU A C 1
ATOM 663 O O . LEU A 1 90 ? -4.545 -2.449 -23.314 1.00 88.94 90 LEU A O 1
ATOM 667 N N . ALA A 1 91 ? -4.010 -3.055 -21.223 1.00 88.81 91 ALA A N 1
ATOM 668 C CA . ALA A 1 91 ? -3.756 -4.456 -21.550 1.00 88.81 91 ALA A CA 1
ATOM 669 C C . ALA A 1 91 ? -5.012 -5.136 -22.114 1.00 88.81 91 ALA A C 1
ATOM 671 O O . ALA A 1 91 ? -4.934 -5.834 -23.123 1.00 8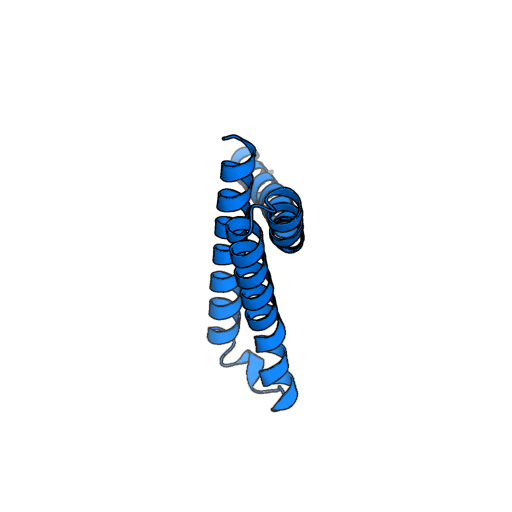8.81 91 ALA A O 1
ATOM 672 N N . LEU A 1 92 ? -6.178 -4.883 -21.513 1.00 89.69 92 LEU A N 1
ATOM 673 C CA . LEU A 1 92 ? -7.454 -5.392 -22.010 1.00 89.69 92 LEU A CA 1
ATOM 674 C C . LEU A 1 92 ? -7.768 -4.855 -23.415 1.00 89.69 92 LEU A C 1
ATOM 676 O O . LEU A 1 92 ? -8.190 -5.619 -24.279 1.00 89.69 92 LEU A O 1
ATOM 680 N N . LEU A 1 93 ? -7.519 -3.564 -23.663 1.00 88.25 93 LEU A N 1
ATOM 681 C CA . LEU A 1 93 ? -7.683 -2.965 -24.988 1.00 88.25 93 LEU A CA 1
ATOM 682 C C . LEU A 1 93 ? -6.777 -3.630 -26.025 1.00 88.25 93 LEU A C 1
ATOM 684 O O . LEU A 1 93 ? -7.261 -3.947 -27.103 1.00 88.25 93 LEU A O 1
ATOM 688 N N . PHE A 1 94 ? -5.509 -3.904 -25.708 1.00 87.69 94 PHE A N 1
ATOM 689 C CA . PHE A 1 94 ? -4.611 -4.613 -26.626 1.00 87.69 94 PHE A CA 1
ATOM 690 C C . PHE A 1 94 ? -5.050 -6.055 -26.900 1.00 87.69 94 PHE A C 1
ATOM 692 O O . PHE A 1 94 ? -4.944 -6.520 -28.033 1.00 87.69 94 PHE A O 1
ATOM 699 N N . VAL A 1 95 ? -5.573 -6.755 -25.890 1.00 88.25 95 VAL A N 1
ATOM 700 C CA . VAL A 1 95 ? -6.106 -8.117 -26.059 1.00 88.25 95 VAL A CA 1
ATOM 701 C C . VAL A 1 95 ? -7.344 -8.119 -26.959 1.00 88.25 95 VAL A C 1
ATOM 703 O O . VAL A 1 95 ? -7.480 -9.001 -27.803 1.00 88.25 95 VAL A O 1
ATOM 706 N N . ILE A 1 96 ? -8.240 -7.142 -26.798 1.00 88.19 96 ILE A N 1
ATOM 707 C CA . ILE A 1 96 ? -9.508 -7.078 -27.540 1.00 88.19 96 ILE A CA 1
ATOM 708 C C . ILE A 1 96 ? -9.322 -6.492 -28.946 1.00 88.19 96 ILE A C 1
ATOM 710 O O . ILE A 1 96 ? -9.952 -6.965 -29.887 1.00 88.19 96 ILE A O 1
ATOM 714 N N . ALA A 1 97 ? -8.480 -5.468 -29.102 1.00 81.69 97 ALA A N 1
ATOM 715 C CA . ALA A 1 97 ? -8.270 -4.791 -30.381 1.00 81.69 97 ALA A CA 1
ATOM 716 C C . ALA A 1 97 ? -7.442 -5.624 -31.373 1.00 81.69 97 ALA A C 1
ATOM 718 O O . ALA A 1 97 ? -7.494 -5.349 -32.569 1.00 81.69 97 ALA A O 1
ATOM 719 N N . GLY A 1 98 ? -6.720 -6.646 -30.896 1.00 66.44 98 GLY A N 1
ATOM 720 C CA . GLY A 1 98 ? -5.836 -7.471 -31.718 1.00 66.44 98 GLY A CA 1
ATOM 721 C C . GLY A 1 98 ? -4.659 -6.678 -32.309 1.00 66.44 98 GLY A C 1
ATOM 722 O O . GLY A 1 98 ? -4.636 -5.446 -32.272 1.00 66.44 98 GLY A O 1
ATOM 723 N N . PRO A 1 99 ? -3.629 -7.353 -32.845 1.00 63.44 99 PRO A N 1
ATOM 724 C CA . PRO A 1 99 ? -2.615 -6.664 -33.629 1.00 63.44 99 PRO A CA 1
ATOM 725 C C . PRO A 1 99 ? -3.291 -6.033 -34.851 1.00 63.44 99 PRO A C 1
ATOM 727 O O . PRO A 1 99 ? -3.974 -6.726 -35.603 1.00 63.44 99 PRO A O 1
ATOM 730 N N . ALA A 1 100 ? -3.100 -4.725 -35.041 1.00 61.31 100 ALA A N 1
ATOM 731 C CA . ALA A 1 100 ? -3.418 -4.064 -36.299 1.00 61.31 100 ALA A CA 1
ATOM 732 C C . ALA A 1 100 ? -2.491 -4.651 -37.374 1.00 61.31 100 ALA A C 1
ATOM 734 O O . ALA A 1 100 ? -1.335 -4.245 -37.489 1.00 61.31 100 ALA A O 1
ATOM 735 N N . SER A 1 101 ? -2.968 -5.692 -38.055 1.00 57.62 101 SER A N 1
ATOM 736 C CA . SER A 1 101 ? -2.363 -6.243 -39.267 1.00 57.62 101 SER A CA 1
ATOM 737 C C . SER A 1 101 ? -2.518 -5.270 -40.423 1.00 57.62 101 SER A C 1
ATOM 739 O O . SER A 1 101 ? -3.674 -4.823 -40.614 1.00 57.62 101 SER A O 1
#

Sequence (101 aa):
MKATHFFHIGLVVDSLILILGIAGILSMSSAAEGLSPLGKQMLWLFPALLVLIMGAAIALKNAGKLLPANILLWIPALPMLVSILLWGGLALLFVIAGPAS

pLDDT: mean 87.24, std 9.31, range [57.62, 96.38]

Radius of gyration: 17.66 Å; chains: 1; bounding box: 48×20×58 Å

Foldseek 3Di:
DVLVVLLVVLLVLLVVVLVVLVVVLVVCPPVCPPPDPVRNVVSCVVSVVSVVLLVVLVVCVVVVNSPVSSVSSCVVRVVVVVVCCVVVVVVVCCVVVDPPD